Protein AF-A0A0L7KMS5-F1 (afdb_monomer)

Sequence (108 aa):
MSAPEPAVLQALQGYTQQSDKWPGPRAVKIFVASVFNDFREERRHILELVGPELQSTYDDRHIEIEFVDMHYGTDGGDETNPSLLRYHLEEIRCCNQSSKAGYFLASS

Foldseek 3Di:
DDDDDVVVVCVVVVDDDDDDDPDAAQEQEAEDDDQCPPCVVVVVCCVVPVQVVVQVVCVVVSYHYHYHYPCPPPPHDDPVPPVVVVVSVVVLVVNCVRHVDDDDDDDD

Secondary structure (DSSP, 8-state):
-PPPPHHHHHHHTT-----S---S-EEEEEEE---TTTTHHHHHHIIIIIHHHHHHHHGGGTEEEEEEETTTT-S---TT-HHHHHHHHHHHHHHHHHSSS-------

Organism: Operophtera brumata (NCBI:txid104452)

pLDDT: mean 75.3, std 16.04, range [39.88, 94.94]

Mean predicted aligned error: 12.08 Å

Nearest PDB structures (foldseek):
  4i1t-assembly1_A-2  TM=3.492E-01  e=7.880E-01  Mammarenavirus caliense
  6kvo-assembly1_A  TM=4.336E-01  e=8.192E+00  Nicotiana tabacum

Structure (mmCIF, N/CA/C/O backbone):
data_AF-A0A0L7KMS5-F1
#
_entry.id   AF-A0A0L7KMS5-F1
#
loop_
_atom_site.group_PDB
_atom_site.id
_atom_site.type_symbol
_atom_site.label_atom_id
_atom_site.label_alt_id
_atom_site.label_comp_id
_atom_site.label_asym_id
_atom_site.label_entity_id
_atom_site.label_seq_id
_atom_site.pdbx_PDB_ins_code
_atom_site.Cartn_x
_atom_site.Cartn_y
_atom_site.Cartn_z
_atom_site.occupancy
_atom_site.B_iso_or_equiv
_atom_site.auth_seq_id
_atom_site.auth_comp_id
_atom_site.auth_asym_id
_atom_site.auth_atom_id
_atom_site.pdbx_PDB_model_num
ATOM 1 N N . MET A 1 1 ? 20.745 -1.651 49.760 1.00 52.22 1 MET A N 1
ATOM 2 C CA . MET A 1 1 ? 20.097 -1.255 48.493 1.00 52.22 1 MET A CA 1
ATOM 3 C C . MET A 1 1 ? 19.256 -2.436 48.059 1.00 52.22 1 MET A C 1
ATOM 5 O O . MET A 1 1 ? 19.827 -3.494 47.833 1.00 52.22 1 MET A O 1
ATOM 9 N N . SER A 1 2 ? 17.932 -2.312 48.072 1.00 62.94 2 SER A N 1
ATOM 10 C CA . SER A 1 2 ? 17.044 -3.417 47.691 1.00 62.94 2 SER A CA 1
ATOM 11 C C . SER A 1 2 ? 16.842 -3.399 46.180 1.00 62.94 2 SER A C 1
ATOM 13 O O . SER A 1 2 ? 16.741 -2.323 45.591 1.00 62.94 2 SER A O 1
ATOM 15 N N . ALA A 1 3 ? 16.870 -4.580 45.563 1.00 62.28 3 ALA A N 1
ATOM 16 C CA . ALA A 1 3 ? 16.773 -4.736 44.117 1.00 62.28 3 ALA A CA 1
ATOM 17 C C . ALA A 1 3 ? 15.475 -4.105 43.571 1.00 62.28 3 ALA A C 1
ATOM 19 O O . ALA A 1 3 ? 14.457 -4.136 44.267 1.00 62.28 3 ALA A O 1
ATOM 20 N N . PRO A 1 4 ? 15.506 -3.520 42.358 1.00 60.53 4 PRO A N 1
ATOM 21 C CA . PRO A 1 4 ? 14.324 -2.922 41.753 1.00 60.53 4 PRO A CA 1
ATOM 22 C C . PRO A 1 4 ? 13.203 -3.955 41.586 1.00 60.53 4 PRO A C 1
ATOM 24 O O . PRO A 1 4 ? 13.451 -5.114 41.252 1.00 60.53 4 PRO A O 1
ATOM 27 N N . GLU A 1 5 ? 11.973 -3.502 41.837 1.00 72.56 5 GLU A N 1
ATOM 28 C CA . GLU A 1 5 ? 10.731 -4.272 41.730 1.00 72.56 5 GLU A CA 1
ATOM 29 C C . GLU A 1 5 ? 10.634 -5.020 40.382 1.00 72.56 5 GLU A C 1
ATOM 31 O O . GLU A 1 5 ? 10.900 -4.421 39.332 1.00 72.56 5 GLU A O 1
ATOM 36 N N . PRO A 1 6 ? 10.205 -6.298 40.366 1.00 65.44 6 PRO A N 1
ATOM 37 C CA . PRO A 1 6 ? 10.117 -7.108 39.146 1.00 65.44 6 PRO A CA 1
ATOM 38 C C . PRO A 1 6 ? 9.266 -6.463 38.046 1.00 65.44 6 PRO A C 1
ATOM 40 O O . PRO A 1 6 ? 9.581 -6.603 36.868 1.00 65.44 6 PRO A O 1
ATOM 43 N N . ALA A 1 7 ? 8.234 -5.707 38.431 1.00 59.53 7 ALA A N 1
ATOM 44 C CA . ALA A 1 7 ? 7.372 -4.963 37.517 1.00 59.53 7 ALA A CA 1
ATOM 45 C C . ALA A 1 7 ? 8.118 -3.837 36.778 1.00 59.53 7 ALA A C 1
ATOM 47 O O . ALA A 1 7 ? 7.884 -3.601 35.595 1.00 59.53 7 ALA A O 1
ATOM 48 N N . VAL A 1 8 ? 9.067 -3.173 37.444 1.00 58.88 8 VAL A N 1
ATOM 49 C CA . VAL A 1 8 ? 9.903 -2.129 36.830 1.00 58.88 8 VAL A CA 1
ATOM 50 C C . VAL A 1 8 ? 10.868 -2.754 35.823 1.00 58.88 8 VAL A C 1
ATOM 52 O O . VAL A 1 8 ? 11.055 -2.222 34.732 1.00 58.88 8 VAL A O 1
ATOM 55 N N . LEU A 1 9 ? 11.435 -3.919 36.147 1.00 63.44 9 LEU A N 1
ATOM 56 C CA . LEU A 1 9 ? 12.298 -4.663 35.227 1.00 63.44 9 LEU A CA 1
ATOM 57 C C . LEU A 1 9 ? 11.522 -5.207 34.019 1.00 63.44 9 LEU A C 1
ATOM 59 O O . LEU A 1 9 ? 12.024 -5.144 32.902 1.00 63.44 9 LEU A O 1
ATOM 63 N N . GLN A 1 10 ? 10.287 -5.663 34.216 1.00 59.00 10 GLN A N 1
ATOM 64 C CA . GLN A 1 10 ? 9.397 -6.122 33.148 1.00 59.00 10 GLN A CA 1
ATOM 65 C C . GLN A 1 10 ? 8.942 -4.988 32.213 1.00 59.00 10 GLN A C 1
ATOM 67 O O . GLN A 1 10 ? 8.951 -5.162 30.993 1.00 59.00 10 GLN A O 1
ATOM 72 N N . ALA A 1 11 ? 8.644 -3.801 32.750 1.00 58.78 11 ALA A N 1
ATOM 73 C CA . ALA A 1 11 ? 8.348 -2.610 31.952 1.00 58.78 11 ALA A CA 1
ATOM 74 C C . ALA A 1 11 ? 9.561 -2.155 31.120 1.00 58.78 11 ALA A C 1
ATOM 76 O O . ALA A 1 11 ? 9.420 -1.842 29.938 1.00 58.78 11 ALA A O 1
ATOM 77 N N . LEU A 1 12 ? 10.768 -2.193 31.699 1.00 54.16 12 LEU A N 1
ATOM 78 C CA . LEU A 1 12 ? 12.020 -1.916 30.981 1.00 54.16 12 LEU A CA 1
ATOM 79 C C . LEU A 1 12 ? 12.367 -3.002 29.941 1.00 54.16 12 LEU A C 1
ATOM 81 O O . LEU A 1 12 ? 13.101 -2.725 28.996 1.00 54.16 12 LEU A O 1
ATOM 85 N N . GLN A 1 13 ? 11.817 -4.212 30.084 1.00 58.91 13 GLN A N 1
ATOM 86 C CA . GLN A 1 13 ? 11.915 -5.326 29.129 1.00 58.91 13 GLN A CA 1
ATOM 87 C C . GLN A 1 13 ? 10.749 -5.375 28.120 1.00 58.91 13 GLN A C 1
ATOM 89 O O . GLN A 1 13 ? 10.682 -6.300 27.311 1.00 58.91 13 GLN A O 1
ATOM 94 N N . GLY A 1 14 ? 9.846 -4.386 28.131 1.00 49.16 14 GLY A N 1
ATOM 95 C CA . GLY A 1 14 ? 8.786 -4.224 27.128 1.00 49.16 14 GLY A CA 1
ATOM 96 C C . GLY A 1 14 ? 7.501 -5.020 27.378 1.00 49.16 14 GLY A C 1
ATOM 97 O O . GLY A 1 14 ? 6.630 -5.047 26.512 1.00 49.16 14 GLY A O 1
ATOM 98 N N . TYR A 1 15 ? 7.341 -5.633 28.551 1.00 55.03 15 TYR A N 1
ATOM 99 C CA . TYR A 1 15 ? 6.154 -6.410 28.898 1.00 55.03 15 TYR A CA 1
ATOM 100 C C . TYR A 1 15 ? 5.574 -5.917 30.222 1.00 55.03 15 TYR A C 1
ATOM 102 O O . TYR A 1 15 ? 6.079 -6.295 31.265 1.00 55.03 15 TYR A O 1
ATOM 110 N N . THR A 1 16 ? 4.509 -5.106 30.216 1.00 52.66 16 THR A N 1
ATOM 111 C CA . THR A 1 16 ? 3.257 -5.410 30.952 1.00 52.66 16 THR A CA 1
ATOM 112 C C . THR A 1 16 ? 2.210 -4.287 30.905 1.00 52.66 16 THR A C 1
ATOM 114 O O . THR A 1 16 ? 2.475 -3.125 31.194 1.00 52.66 16 THR A O 1
ATOM 117 N N . GLN A 1 17 ? 0.986 -4.738 30.601 1.00 48.41 17 GLN A N 1
ATOM 118 C CA . GLN A 1 17 ? -0.289 -4.404 31.249 1.00 48.41 17 GLN A CA 1
ATOM 119 C C . GLN A 1 17 ? -0.644 -2.912 31.352 1.00 48.41 17 GLN A C 1
ATOM 121 O O . GLN A 1 17 ? -0.728 -2.350 32.440 1.00 48.41 17 GLN A O 1
ATOM 126 N N . GLN A 1 18 ? -0.969 -2.298 30.213 1.00 45.69 18 GLN A N 1
ATOM 127 C CA . GLN A 1 18 ? -1.771 -1.077 30.191 1.00 45.69 18 GLN A CA 1
ATOM 128 C C . GLN A 1 18 ? -3.047 -1.346 29.396 1.00 45.69 18 GLN A C 1
ATOM 130 O O . GLN A 1 18 ? -3.106 -1.203 28.176 1.00 45.69 18 GLN A O 1
ATOM 135 N N . SER A 1 19 ? -4.049 -1.834 30.117 1.00 57.59 19 SER A N 1
ATOM 136 C CA . SER A 1 19 ? -5.419 -1.917 29.638 1.00 57.59 19 SER A CA 1
ATOM 137 C C . SER A 1 19 ? -6.039 -0.511 29.588 1.00 57.59 19 SER A C 1
ATOM 139 O O . SER A 1 19 ? -5.691 0.361 30.383 1.00 57.59 19 SER A O 1
ATOM 141 N N . ASP A 1 20 ? -7.005 -0.345 28.687 1.00 47.75 20 ASP A N 1
ATOM 142 C CA . ASP A 1 20 ? -8.174 0.530 28.859 1.00 47.75 20 ASP A CA 1
ATOM 143 C C . ASP A 1 20 ? -8.071 2.027 28.547 1.00 47.75 20 ASP A C 1
ATOM 145 O O . ASP A 1 20 ? -8.248 2.896 29.400 1.00 47.75 20 ASP A O 1
ATOM 149 N N . LYS A 1 21 ? -7.914 2.305 27.249 1.00 45.12 21 LYS A N 1
ATOM 150 C CA . LYS A 1 21 ? -8.743 3.191 26.396 1.00 45.12 21 LYS A CA 1
ATOM 151 C C . LYS A 1 21 ? -7.887 3.532 25.187 1.00 45.12 21 LYS A C 1
ATOM 153 O O . LYS A 1 21 ? -6.917 4.268 25.324 1.00 45.12 21 LYS A O 1
ATOM 158 N N . TRP A 1 22 ? -8.207 2.984 24.018 1.00 43.44 22 TRP A N 1
ATOM 159 C CA . TRP A 1 22 ? -7.482 3.332 22.796 1.00 43.44 22 TRP A CA 1
ATOM 160 C C . TRP A 1 22 ? -7.685 4.833 22.528 1.00 43.44 22 TRP A C 1
ATOM 162 O O . TRP A 1 22 ? -8.825 5.244 22.308 1.00 43.44 22 TRP A O 1
ATOM 172 N N . PRO A 1 23 ? -6.643 5.680 22.623 1.00 49.75 23 PRO A N 1
ATOM 173 C CA . PRO A 1 23 ? -6.809 7.102 22.401 1.00 49.75 23 PRO A CA 1
ATOM 174 C C . PRO A 1 23 ? -6.713 7.342 20.891 1.00 49.75 23 PRO A C 1
ATOM 176 O O . PRO A 1 23 ? -5.627 7.276 20.324 1.00 49.75 23 PRO A O 1
ATOM 179 N N . GLY A 1 24 ? -7.855 7.590 20.249 1.00 54.75 24 GLY A N 1
ATOM 180 C CA . GLY A 1 24 ? -7.944 7.959 18.832 1.00 54.75 24 GLY A CA 1
ATOM 181 C C . GLY A 1 24 ? -7.845 6.794 17.833 1.00 54.75 24 GLY A C 1
ATOM 182 O O . GLY A 1 24 ? -7.618 5.647 18.236 1.00 54.75 24 GLY A O 1
ATOM 183 N N . PRO A 1 25 ? -8.047 7.083 16.532 1.00 58.91 25 PRO A N 1
ATOM 184 C CA . PRO A 1 25 ? -7.957 6.087 15.473 1.00 58.91 25 PRO A CA 1
ATOM 185 C C . PRO A 1 25 ? -6.587 5.404 15.469 1.00 58.91 25 PRO A C 1
ATOM 187 O O . PRO A 1 25 ? -5.547 6.053 15.601 1.00 58.91 25 PRO A O 1
ATOM 190 N N . ARG A 1 26 ? -6.570 4.078 15.332 1.00 76.69 26 ARG A N 1
ATOM 191 C CA . ARG A 1 26 ? -5.333 3.304 15.187 1.00 76.69 26 ARG A CA 1
ATOM 192 C C . ARG A 1 26 ? -5.008 3.177 13.705 1.00 76.69 26 ARG A C 1
ATOM 194 O O . ARG A 1 26 ? -5.674 2.416 13.016 1.00 76.69 26 ARG A O 1
ATOM 201 N N . ALA A 1 27 ? -3.972 3.856 13.233 1.00 81.81 27 ALA A N 1
ATOM 202 C CA . ALA A 1 27 ? -3.495 3.660 11.869 1.00 81.81 27 ALA A CA 1
ATOM 203 C C . ALA A 1 27 ? -2.679 2.359 11.746 1.00 81.81 27 ALA A C 1
ATOM 205 O O . ALA A 1 27 ? -1.797 2.080 12.565 1.00 81.81 27 ALA A O 1
ATOM 206 N N . VAL A 1 28 ? -2.963 1.575 10.709 1.00 85.62 28 VAL A N 1
ATOM 207 C CA . VAL A 1 28 ? -2.160 0.443 10.246 1.00 85.62 28 VAL A CA 1
ATOM 208 C C . VAL A 1 28 ? -1.749 0.735 8.810 1.00 85.62 28 VAL A C 1
ATOM 210 O O . VAL A 1 28 ? -2.557 0.654 7.886 1.00 85.62 28 VAL A O 1
ATOM 213 N N . LYS A 1 29 ? -0.471 1.061 8.635 1.00 87.00 29 LYS A N 1
ATOM 214 C CA . LYS A 1 29 ? 0.163 1.205 7.327 1.00 87.00 29 LYS A CA 1
ATOM 215 C C . LYS A 1 29 ? 0.728 -0.135 6.865 1.00 87.00 29 LYS A C 1
ATOM 217 O O . LYS A 1 29 ? 1.492 -0.767 7.603 1.00 87.00 29 LYS A O 1
ATOM 222 N N . ILE A 1 30 ? 0.364 -0.542 5.655 1.00 87.44 30 ILE A N 1
ATOM 223 C CA . ILE A 1 30 ? 0.777 -1.786 5.005 1.00 87.44 30 ILE A CA 1
ATOM 224 C C . ILE A 1 30 ? 1.616 -1.421 3.784 1.00 87.44 30 ILE A C 1
ATOM 226 O O . ILE A 1 30 ? 1.096 -0.928 2.787 1.00 87.44 30 ILE A O 1
ATOM 230 N N . PHE A 1 31 ? 2.920 -1.664 3.862 1.00 89.25 31 PHE A N 1
ATOM 231 C CA . PHE A 1 31 ? 3.823 -1.444 2.739 1.00 89.25 31 PHE A CA 1
ATOM 232 C C . PHE A 1 31 ? 3.725 -2.592 1.731 1.00 89.25 31 PHE A C 1
ATOM 234 O O . PHE A 1 31 ? 3.887 -3.756 2.103 1.00 89.25 31 PHE A O 1
ATOM 241 N N . VAL A 1 32 ? 3.493 -2.269 0.459 1.00 88.38 32 VAL A N 1
ATOM 242 C CA . VAL A 1 32 ? 3.390 -3.246 -0.630 1.00 88.38 32 VAL A CA 1
ATOM 243 C C . VAL A 1 32 ? 4.698 -3.272 -1.411 1.00 88.38 32 VAL A C 1
ATOM 245 O O . VAL A 1 32 ? 5.044 -2.326 -2.115 1.00 88.38 32 VAL A O 1
ATOM 248 N N . ALA A 1 33 ? 5.428 -4.380 -1.296 1.00 86.44 33 ALA A N 1
ATOM 249 C CA . ALA A 1 33 ? 6.665 -4.617 -2.031 1.00 86.44 33 ALA A CA 1
ATOM 250 C C . ALA A 1 33 ? 6.432 -5.663 -3.124 1.00 86.44 33 ALA A C 1
ATOM 252 O O . ALA A 1 33 ? 5.952 -6.757 -2.844 1.00 86.44 33 ALA A O 1
ATOM 253 N N . SER A 1 34 ? 6.783 -5.340 -4.367 1.00 85.12 34 SER A N 1
ATOM 254 C CA . SER A 1 34 ? 6.756 -6.287 -5.487 1.00 85.12 34 SER A CA 1
ATOM 255 C C . SER A 1 34 ? 7.589 -5.768 -6.658 1.00 85.12 34 SER A C 1
ATOM 257 O O . SER A 1 34 ? 7.880 -4.571 -6.727 1.00 85.12 34 SER A O 1
ATOM 259 N N . VAL A 1 35 ? 7.934 -6.665 -7.583 1.00 83.31 35 VAL A N 1
ATOM 260 C CA . VAL A 1 35 ? 8.452 -6.294 -8.907 1.00 83.31 35 VAL A CA 1
ATOM 261 C C . VAL A 1 35 ? 7.308 -5.674 -9.714 1.00 83.31 35 VAL A C 1
ATOM 263 O O . VAL A 1 35 ? 6.193 -6.202 -9.727 1.00 83.31 35 VAL A O 1
ATOM 266 N N . PHE A 1 36 ? 7.565 -4.533 -10.349 1.00 83.44 36 PHE A N 1
ATOM 267 C CA . PHE A 1 36 ? 6.604 -3.693 -11.053 1.00 83.44 36 PHE A CA 1
ATOM 268 C C . PHE A 1 36 ? 5.815 -4.498 -12.082 1.00 83.44 36 PHE A C 1
ATOM 270 O O . PHE A 1 36 ? 4.585 -4.514 -12.003 1.00 83.44 36 PHE A O 1
ATOM 277 N N . ASN A 1 37 ? 6.523 -5.171 -12.995 1.00 82.88 37 ASN A N 1
ATOM 278 C CA . ASN A 1 37 ? 5.931 -5.871 -14.136 1.00 82.88 37 ASN A CA 1
ATOM 279 C C . ASN A 1 37 ? 5.258 -7.190 -13.748 1.00 82.88 37 ASN A C 1
ATOM 281 O O . ASN A 1 37 ? 4.166 -7.474 -14.234 1.00 82.88 37 ASN A O 1
ATOM 285 N N . ASP A 1 38 ? 5.884 -7.967 -12.866 1.00 86.12 38 ASP A N 1
ATOM 286 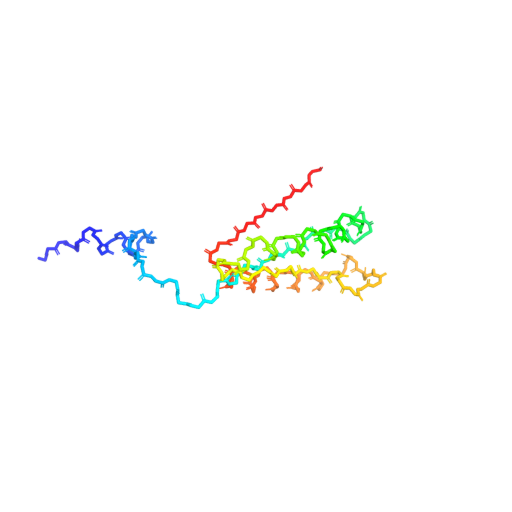C CA . ASP A 1 38 ? 5.461 -9.348 -12.610 1.00 86.12 38 ASP A CA 1
ATOM 287 C C . ASP A 1 38 ? 4.181 -9.436 -11.768 1.00 86.12 38 ASP A C 1
ATOM 289 O O . ASP A 1 38 ? 3.423 -10.385 -11.925 1.00 86.12 38 ASP A O 1
ATOM 293 N N . PHE A 1 39 ? 3.917 -8.440 -10.911 1.00 87.62 39 PHE A N 1
ATOM 294 C CA . PHE A 1 39 ? 2.812 -8.469 -9.938 1.00 87.62 39 PHE A CA 1
ATOM 295 C C . PHE A 1 39 ? 1.822 -7.311 -10.098 1.00 87.62 39 PHE A C 1
ATOM 297 O O . PHE A 1 39 ? 1.186 -6.872 -9.133 1.00 87.62 39 PHE A O 1
ATOM 304 N N . ARG A 1 40 ? 1.730 -6.731 -11.300 1.00 87.50 40 ARG A N 1
ATOM 305 C CA . ARG A 1 40 ? 0.906 -5.537 -11.529 1.00 87.50 40 ARG A CA 1
ATOM 306 C C . ARG A 1 40 ? -0.574 -5.792 -11.242 1.00 87.50 40 ARG A C 1
ATOM 308 O O . ARG A 1 40 ? -1.232 -4.945 -10.640 1.00 87.50 40 ARG A O 1
ATOM 315 N N . GLU A 1 41 ? -1.094 -6.945 -11.657 1.00 90.44 41 GLU A N 1
ATOM 316 C CA . GLU A 1 41 ? -2.510 -7.284 -11.482 1.00 90.44 41 GLU A CA 1
ATOM 317 C C . GLU A 1 41 ? -2.839 -7.669 -10.036 1.00 90.44 41 GLU A C 1
ATOM 319 O O . GLU A 1 41 ? -3.873 -7.255 -9.517 1.00 90.44 41 GLU A O 1
ATOM 324 N N . GLU A 1 42 ? -1.949 -8.381 -9.347 1.00 90.44 42 GLU A N 1
ATOM 325 C CA . GLU A 1 42 ? -2.070 -8.710 -7.925 1.00 90.44 42 GLU A CA 1
ATOM 326 C C . GLU A 1 42 ? -2.067 -7.440 -7.079 1.00 90.44 42 GLU A C 1
ATOM 328 O O . GLU A 1 42 ? -2.914 -7.265 -6.202 1.00 90.44 42 GLU A O 1
ATOM 333 N N . ARG A 1 43 ? -1.153 -6.513 -7.380 1.00 90.56 43 ARG A N 1
ATOM 334 C CA . ARG A 1 43 ? -1.086 -5.213 -6.714 1.00 90.56 43 ARG A CA 1
ATOM 335 C C . ARG A 1 43 ? -2.358 -4.410 -6.936 1.00 90.56 43 ARG A C 1
ATOM 337 O O . ARG A 1 43 ? -2.925 -3.891 -5.977 1.00 90.56 43 ARG A O 1
ATOM 344 N N . ARG A 1 44 ? -2.849 -4.369 -8.178 1.00 90.25 44 ARG A N 1
ATOM 345 C CA . ARG A 1 44 ? -4.127 -3.734 -8.510 1.00 90.25 44 ARG A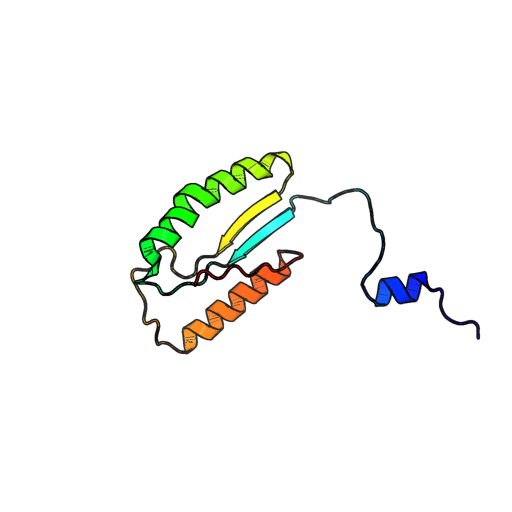 CA 1
ATOM 346 C C . ARG A 1 44 ? -5.276 -4.362 -7.721 1.00 90.25 44 ARG A C 1
ATOM 348 O O . ARG A 1 44 ? -6.073 -3.640 -7.138 1.00 90.25 44 ARG A O 1
ATOM 355 N N . HIS A 1 45 ? -5.333 -5.689 -7.637 1.00 93.19 45 HIS A N 1
ATOM 356 C CA . HIS A 1 45 ? -6.353 -6.397 -6.865 1.00 93.19 45 HIS A CA 1
ATOM 357 C C . HIS A 1 45 ? -6.296 -6.057 -5.368 1.00 93.19 45 HIS A C 1
ATOM 359 O O . HIS A 1 45 ? -7.332 -5.810 -4.749 1.00 93.19 45 HIS A O 1
ATOM 365 N N . ILE A 1 46 ? -5.093 -5.983 -4.790 1.00 91.56 46 ILE A N 1
ATOM 366 C CA . ILE A 1 46 ? -4.904 -5.572 -3.396 1.00 91.56 46 ILE A CA 1
ATOM 367 C C . ILE A 1 46 ? -5.418 -4.147 -3.177 1.00 91.56 46 ILE A C 1
ATOM 369 O O . ILE A 1 46 ? -6.164 -3.913 -2.232 1.00 91.56 46 ILE A O 1
ATOM 373 N N . LEU A 1 47 ? -5.055 -3.196 -4.037 1.00 90.50 47 LEU A N 1
ATOM 374 C CA . LEU A 1 47 ? -5.403 -1.786 -3.842 1.00 90.50 47 LEU A CA 1
ATOM 375 C C . LEU A 1 47 ? -6.871 -1.471 -4.152 1.00 90.50 47 LEU A C 1
ATOM 377 O O . LEU A 1 47 ? -7.475 -0.659 -3.457 1.00 90.50 47 LEU A O 1
ATOM 381 N N . GLU A 1 48 ? -7.449 -2.098 -5.177 1.00 92.81 48 GLU A N 1
ATOM 382 C CA . GLU A 1 48 ? -8.800 -1.778 -5.658 1.00 92.81 48 GLU A CA 1
ATOM 383 C C . GLU A 1 48 ? -9.899 -2.618 -5.000 1.00 92.81 48 GLU A C 1
ATOM 385 O O . GLU A 1 48 ? -11.051 -2.186 -4.980 1.00 92.81 48 GLU A O 1
ATOM 390 N N . LEU A 1 49 ? -9.573 -3.804 -4.472 1.00 93.50 49 LEU A N 1
ATOM 391 C CA . LEU A 1 49 ? -10.554 -4.694 -3.842 1.00 93.50 49 LEU A CA 1
ATOM 392 C C . LEU A 1 49 ? -10.254 -4.925 -2.360 1.00 93.50 49 LEU A C 1
ATOM 394 O O . LEU A 1 49 ? -11.077 -4.591 -1.508 1.00 93.50 49 LEU A O 1
ATOM 398 N N . VAL A 1 50 ? -9.070 -5.459 -2.047 1.00 93.38 50 VAL A N 1
ATOM 399 C CA . VAL A 1 50 ? -8.726 -5.864 -0.672 1.00 93.38 50 VAL A CA 1
ATOM 400 C C . VAL A 1 50 ? -8.606 -4.652 0.256 1.00 93.38 50 VAL A C 1
ATOM 402 O O . VAL A 1 50 ? -9.049 -4.704 1.400 1.00 93.38 50 VAL A O 1
ATOM 405 N N . GLY A 1 51 ? -8.038 -3.546 -0.230 1.00 91.56 51 GLY A N 1
ATOM 406 C CA . GLY A 1 51 ? -7.882 -2.298 0.514 1.00 91.56 51 GLY A CA 1
ATOM 407 C C . GLY A 1 51 ? -9.214 -1.746 1.023 1.00 91.56 51 GLY A C 1
ATOM 408 O O . GLY A 1 51 ? -9.382 -1.638 2.241 1.00 91.56 51 GLY A O 1
ATOM 409 N N . PRO A 1 52 ? -10.180 -1.460 0.130 1.00 93.81 52 PRO A N 1
ATOM 410 C CA . PRO A 1 52 ? -11.518 -1.021 0.519 1.00 93.81 52 PRO A CA 1
ATOM 411 C C . PRO A 1 52 ? -12.254 -2.009 1.433 1.00 93.81 52 PRO A C 1
ATOM 413 O O . PRO A 1 52 ? -12.905 -1.589 2.389 1.00 93.81 52 PRO A O 1
ATOM 416 N N . GLU A 1 53 ? -12.133 -3.318 1.186 1.00 94.94 53 GLU A N 1
ATOM 417 C CA . GLU A 1 53 ? -12.765 -4.344 2.025 1.00 94.94 53 GLU A CA 1
ATOM 418 C C . GLU A 1 53 ? -12.200 -4.341 3.454 1.00 94.94 53 GLU A C 1
ATOM 420 O O . GLU A 1 53 ? -12.958 -4.361 4.431 1.00 94.94 53 GLU A O 1
ATOM 425 N N . LEU A 1 54 ? -10.874 -4.248 3.600 1.00 91.38 54 LEU A N 1
ATOM 426 C CA . LEU A 1 54 ? -10.222 -4.144 4.905 1.00 91.38 54 LEU A CA 1
ATOM 427 C C . LEU A 1 54 ? -10.598 -2.848 5.621 1.00 91.38 54 LEU A C 1
ATOM 429 O O . LEU A 1 54 ? -10.921 -2.896 6.806 1.00 91.38 54 LEU A O 1
ATOM 433 N N . GLN A 1 55 ? -10.598 -1.711 4.922 1.00 90.69 55 GLN A N 1
ATOM 434 C CA . GLN A 1 55 ? -11.037 -0.436 5.494 1.00 90.69 55 GLN A CA 1
ATOM 435 C C . GLN A 1 55 ? -12.469 -0.546 6.031 1.00 90.69 55 GLN A C 1
ATOM 437 O O . GLN A 1 55 ? -12.698 -0.274 7.206 1.00 90.69 55 GLN A O 1
ATOM 442 N N . SER A 1 56 ? -13.407 -1.054 5.224 1.00 92.31 56 SER A N 1
ATOM 443 C CA . SER A 1 56 ? -14.801 -1.244 5.643 1.00 92.31 56 SER A CA 1
ATOM 444 C C . SER A 1 56 ? -14.948 -2.211 6.820 1.00 92.31 56 SER A C 1
ATOM 446 O O . SER A 1 56 ? -15.818 -2.017 7.662 1.00 92.31 56 SER A O 1
ATOM 448 N N . THR A 1 57 ? -14.123 -3.256 6.890 1.00 92.69 57 THR A N 1
ATOM 449 C CA . THR A 1 57 ? -14.177 -4.260 7.966 1.00 92.69 57 THR A CA 1
ATOM 450 C C . THR A 1 57 ? -13.729 -3.693 9.317 1.00 92.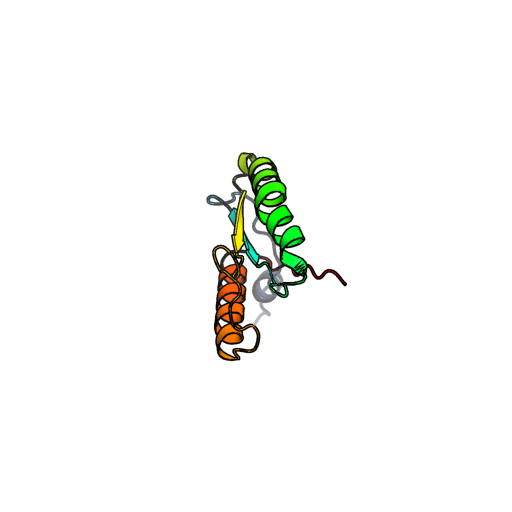69 57 THR A C 1
ATOM 452 O O . THR A 1 57 ? -14.159 -4.164 10.375 1.00 92.69 57 THR A O 1
ATOM 455 N N . TYR A 1 58 ? -12.835 -2.704 9.296 1.00 88.19 58 TYR A N 1
ATOM 456 C CA . TYR A 1 58 ? -12.159 -2.182 10.482 1.00 88.19 58 TYR A CA 1
ATOM 457 C C . TYR A 1 58 ? -12.603 -0.768 10.899 1.00 88.19 58 TYR A C 1
ATOM 459 O O . TYR A 1 58 ? -12.239 -0.334 11.997 1.00 88.19 58 TYR A O 1
ATOM 467 N N . ASP A 1 59 ? -13.447 -0.109 10.100 1.00 85.00 59 ASP A N 1
ATOM 468 C CA . ASP A 1 59 ? -13.980 1.238 10.348 1.00 85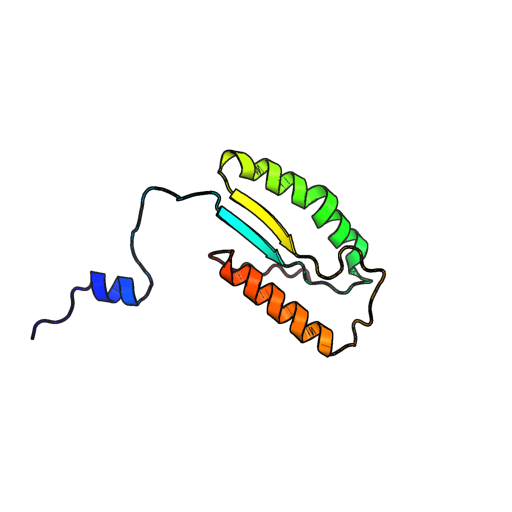.00 59 ASP A CA 1
ATOM 469 C C . ASP A 1 59 ? -14.702 1.354 11.705 1.00 85.00 59 ASP A C 1
ATOM 471 O O . ASP A 1 59 ? -14.336 2.179 12.546 1.00 85.00 59 ASP A O 1
ATOM 475 N N . ASP A 1 60 ? -15.611 0.416 12.009 1.00 88.00 60 ASP A N 1
ATOM 476 C CA . ASP A 1 60 ? -16.356 0.352 13.283 1.00 88.00 60 ASP A CA 1
ATOM 477 C C . ASP A 1 60 ? -15.453 0.207 14.522 1.00 88.00 60 ASP A C 1
ATOM 479 O O . ASP A 1 60 ? -15.874 0.432 15.659 1.00 88.00 60 ASP A O 1
ATOM 483 N N . ARG A 1 61 ? -14.196 -0.209 14.326 1.00 83.56 61 ARG A N 1
ATOM 484 C CA . ARG A 1 61 ? -13.206 -0.391 15.399 1.00 83.56 61 ARG A CA 1
ATOM 485 C C . ARG A 1 61 ? -12.276 0.809 15.547 1.00 83.56 61 ARG A C 1
ATOM 487 O O . ARG A 1 61 ? -11.339 0.732 16.345 1.00 83.56 61 ARG A O 1
ATOM 494 N N . HIS A 1 62 ? -12.518 1.887 14.797 1.00 82.62 62 HIS A N 1
ATOM 495 C CA . HIS A 1 62 ? -11.642 3.052 14.695 1.00 82.62 62 HIS A CA 1
ATOM 496 C C . HIS A 1 62 ? -10.204 2.655 14.331 1.00 82.62 62 HIS A C 1
ATOM 498 O O . HIS A 1 62 ? -9.237 3.136 14.929 1.00 82.62 62 HIS A O 1
ATOM 504 N N . ILE A 1 63 ? -10.056 1.719 13.391 1.00 85.44 63 ILE A N 1
ATOM 505 C CA . ILE A 1 63 ? -8.760 1.319 12.846 1.00 85.44 63 ILE A CA 1
ATOM 506 C C . ILE A 1 63 ? -8.706 1.789 11.392 1.00 85.44 63 ILE A C 1
ATOM 508 O O . ILE A 1 63 ? -9.481 1.334 10.557 1.00 85.44 63 ILE A O 1
ATOM 512 N N . GLU A 1 64 ? -7.767 2.679 11.097 1.00 86.56 64 GLU A N 1
ATOM 513 C CA .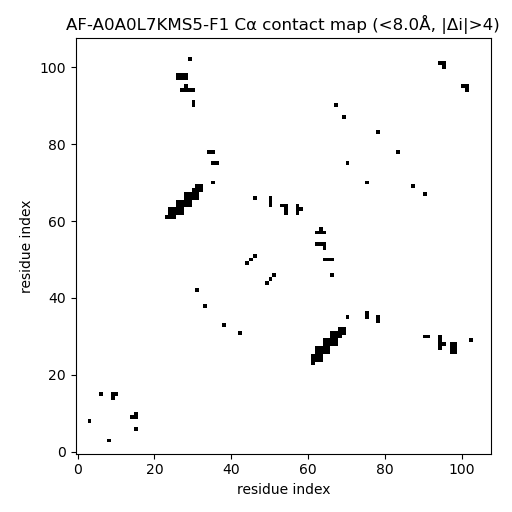 GLU A 1 64 ? -7.536 3.201 9.753 1.00 86.56 64 GLU A CA 1
ATOM 514 C C . GLU A 1 64 ? -6.517 2.311 9.040 1.00 86.56 64 GLU A C 1
ATOM 516 O O . GLU A 1 64 ? -5.399 2.129 9.523 1.00 86.56 64 GLU A O 1
ATOM 521 N N . ILE A 1 65 ? -6.898 1.741 7.897 1.00 88.06 65 ILE A N 1
ATOM 522 C CA . ILE A 1 65 ? -6.006 0.924 7.069 1.00 88.06 65 ILE A CA 1
ATOM 523 C C . ILE A 1 65 ? -5.509 1.762 5.894 1.00 88.06 65 ILE A C 1
ATOM 525 O O . ILE A 1 65 ? -6.308 2.303 5.129 1.00 88.06 65 ILE A O 1
ATOM 529 N N . GLU A 1 66 ? -4.194 1.823 5.718 1.00 88.88 66 GLU A N 1
ATOM 530 C CA . GLU A 1 66 ? -3.543 2.544 4.625 1.00 88.88 66 GLU A CA 1
ATOM 531 C C . GLU A 1 66 ? -2.548 1.619 3.922 1.00 88.88 66 GLU A C 1
ATOM 533 O O . GLU A 1 66 ? -1.654 1.055 4.555 1.00 88.88 66 GLU A O 1
ATOM 538 N N . PHE A 1 67 ? -2.686 1.467 2.608 1.00 89.88 67 PHE A N 1
ATOM 539 C CA . PHE A 1 67 ? -1.700 0.770 1.788 1.00 89.88 67 PHE A CA 1
ATOM 540 C C . PHE A 1 67 ? -0.697 1.772 1.224 1.00 89.88 67 PHE A C 1
ATOM 542 O O . PHE A 1 67 ? -1.081 2.775 0.627 1.00 89.88 67 PHE A O 1
ATOM 549 N N . VAL A 1 68 ? 0.589 1.477 1.396 1.00 89.88 68 VAL A N 1
ATOM 550 C CA . VAL A 1 68 ? 1.699 2.259 0.850 1.00 89.88 68 VAL A CA 1
ATOM 551 C C . VAL A 1 68 ? 2.321 1.452 -0.279 1.00 89.88 68 VAL A C 1
ATOM 553 O O . VAL A 1 68 ? 3.098 0.526 -0.044 1.00 89.88 68 VAL A O 1
ATOM 556 N N . ASP A 1 69 ? 1.941 1.789 -1.507 1.00 89.38 69 ASP A N 1
ATOM 557 C CA . ASP A 1 69 ? 2.496 1.210 -2.725 1.00 89.38 69 ASP A CA 1
ATOM 558 C C . ASP A 1 69 ? 3.340 2.250 -3.468 1.00 89.38 69 ASP A C 1
ATOM 560 O O . ASP A 1 69 ? 2.829 3.242 -3.985 1.00 89.38 69 ASP A O 1
ATOM 564 N N . MET A 1 70 ? 4.641 1.985 -3.552 1.00 86.69 70 MET A N 1
ATOM 565 C CA . MET A 1 70 ? 5.612 2.843 -4.237 1.00 86.69 70 MET A CA 1
ATOM 566 C C . MET A 1 70 ? 5.426 2.881 -5.755 1.00 86.69 70 MET A C 1
ATOM 568 O O . MET A 1 70 ? 5.938 3.786 -6.410 1.00 86.69 70 MET A O 1
ATOM 572 N N . HIS A 1 71 ? 4.711 1.906 -6.314 1.00 86.50 71 HIS A N 1
ATOM 573 C CA . HIS A 1 71 ? 4.437 1.821 -7.743 1.00 86.50 71 HIS A CA 1
ATOM 574 C C . HIS A 1 71 ? 3.119 2.493 -8.131 1.00 86.50 71 HIS A C 1
ATOM 576 O O . HIS A 1 71 ? 2.833 2.623 -9.327 1.00 86.50 71 HIS A O 1
ATOM 582 N N . TYR A 1 72 ? 2.312 2.927 -7.159 1.00 82.19 72 TYR A N 1
ATOM 583 C CA . TYR A 1 72 ? 1.006 3.515 -7.422 1.00 82.19 72 TYR A CA 1
ATOM 584 C C . TYR A 1 72 ? 1.133 4.795 -8.257 1.00 82.19 72 TYR A C 1
ATOM 586 O O . TYR A 1 72 ? 1.885 5.709 -7.924 1.00 82.19 72 TYR A O 1
ATOM 594 N N . GLY A 1 73 ? 0.390 4.860 -9.365 1.00 79.56 73 GLY A N 1
ATOM 595 C CA . GLY A 1 73 ? 0.430 6.000 -10.286 1.00 79.56 73 GLY A CA 1
ATOM 596 C C . GLY A 1 73 ? 1.717 6.122 -11.112 1.00 79.56 73 GLY A C 1
ATOM 597 O O . GLY A 1 73 ? 1.883 7.122 -11.807 1.00 79.56 73 GLY A O 1
ATOM 598 N N . THR A 1 74 ? 2.611 5.130 -11.061 1.00 81.25 74 THR A N 1
ATOM 599 C CA . THR A 1 74 ? 3.820 5.078 -11.895 1.00 81.25 74 THR A CA 1
ATOM 600 C C . THR A 1 74 ? 3.583 4.232 -13.151 1.00 81.25 74 THR A C 1
ATOM 602 O O . THR A 1 74 ? 2.756 3.319 -13.157 1.00 81.25 74 THR A O 1
ATOM 605 N N . ASP A 1 75 ? 4.301 4.527 -14.232 1.00 78.25 75 ASP A N 1
ATOM 606 C CA . ASP A 1 75 ? 4.223 3.843 -15.530 1.00 78.25 75 ASP A CA 1
ATOM 607 C C . ASP A 1 75 ? 5.303 2.763 -15.726 1.00 78.25 75 ASP A C 1
ATOM 609 O O . ASP A 1 75 ? 5.412 2.182 -16.805 1.00 78.25 75 ASP A O 1
ATOM 613 N N . GLY A 1 76 ? 6.047 2.441 -14.665 1.00 70.88 76 GLY A N 1
ATOM 614 C CA . GLY A 1 76 ? 7.155 1.489 -14.692 1.00 70.88 76 GLY A CA 1
ATOM 615 C C . GLY A 1 76 ? 8.487 2.215 -14.749 1.00 70.88 76 GLY A C 1
ATOM 616 O O . GLY A 1 76 ? 9.039 2.461 -15.819 1.00 70.88 76 GLY A O 1
ATOM 617 N N . GLY A 1 77 ? 8.990 2.577 -13.568 1.00 69.38 77 GLY A N 1
ATOM 618 C CA . GLY A 1 77 ? 10.302 3.195 -13.410 1.0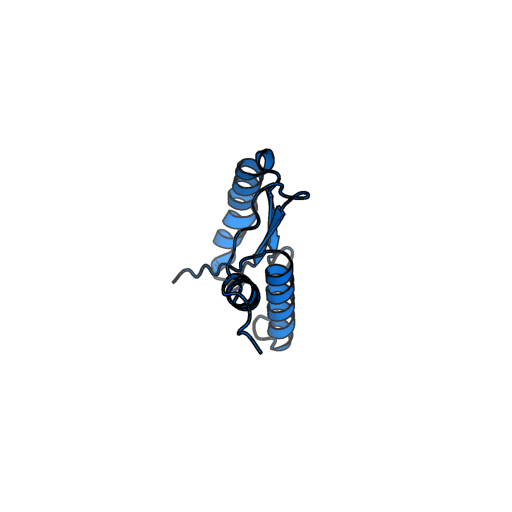0 69.38 77 GLY A CA 1
ATOM 619 C C . GLY A 1 77 ? 11.456 2.207 -13.599 1.00 69.38 77 GLY A C 1
ATOM 620 O O . GLY A 1 77 ? 11.265 0.997 -13.699 1.00 69.38 77 GLY A O 1
ATOM 621 N N . ASP A 1 78 ? 12.681 2.733 -13.612 1.00 72.69 78 ASP A N 1
ATOM 622 C CA . ASP A 1 78 ? 13.898 1.919 -13.625 1.00 72.69 78 ASP A CA 1
ATOM 623 C C . ASP A 1 78 ? 14.056 1.154 -12.302 1.00 72.69 78 ASP A C 1
ATOM 625 O O . ASP A 1 78 ? 14.624 1.667 -11.339 1.00 72.69 78 ASP A O 1
ATOM 629 N N . GLU A 1 79 ? 13.574 -0.088 -12.263 1.00 73.06 79 GLU A N 1
ATOM 630 C CA . GLU A 1 79 ? 13.676 -0.982 -11.100 1.00 73.06 79 GLU A CA 1
ATOM 631 C C . GLU A 1 79 ? 15.119 -1.321 -10.715 1.00 73.06 79 GLU A C 1
ATOM 633 O O . GLU A 1 79 ? 15.384 -1.779 -9.603 1.00 73.06 79 GLU A O 1
ATOM 638 N N . THR A 1 80 ? 16.067 -1.086 -11.624 1.00 75.88 80 THR A N 1
ATOM 639 C CA . THR A 1 80 ? 17.491 -1.305 -11.369 1.00 75.88 80 THR A CA 1
ATOM 640 C C . THR A 1 80 ? 18.166 -0.091 -10.738 1.00 75.88 80 THR A C 1
ATOM 642 O O . THR A 1 80 ? 19.334 -0.170 -10.351 1.00 75.88 80 THR A O 1
ATOM 645 N N . ASN A 1 81 ? 17.439 1.020 -10.564 1.00 80.62 81 ASN A N 1
ATOM 646 C CA . ASN A 1 81 ? 17.967 2.226 -9.951 1.00 80.62 81 ASN A CA 1
ATOM 647 C C . ASN A 1 81 ? 18.244 1.998 -8.451 1.00 80.62 81 ASN A C 1
ATOM 649 O O . ASN A 1 81 ? 17.311 1.914 -7.645 1.00 80.62 81 ASN A O 1
ATOM 653 N N . PRO A 1 82 ? 19.518 2.009 -8.015 1.00 79.38 82 PRO A N 1
ATOM 654 C CA . PRO A 1 82 ? 19.874 1.757 -6.620 1.00 79.38 82 PRO A CA 1
ATOM 655 C C . PRO A 1 82 ? 19.357 2.844 -5.666 1.00 79.38 82 PRO A C 1
ATOM 657 O O . PRO A 1 82 ? 19.253 2.620 -4.461 1.00 79.38 82 PRO A O 1
ATOM 660 N N . SER A 1 83 ? 19.002 4.022 -6.187 1.00 82.31 83 SER A N 1
ATOM 661 C CA . SER A 1 83 ? 18.420 5.106 -5.394 1.00 82.31 83 SER A CA 1
ATOM 662 C C . SER A 1 83 ? 16.996 4.788 -4.932 1.00 82.31 83 SER A C 1
ATOM 664 O O . SER A 1 83 ? 16.576 5.316 -3.901 1.00 82.31 83 SER A O 1
ATOM 666 N N . LEU A 1 84 ? 16.266 3.914 -5.644 1.00 81.94 84 LEU A N 1
ATOM 667 C CA . LEU A 1 84 ? 14.914 3.492 -5.262 1.00 81.94 84 LEU A CA 1
ATOM 668 C C . LEU A 1 84 ? 14.912 2.728 -3.943 1.00 81.94 84 LEU A C 1
ATOM 670 O O . LEU A 1 84 ? 14.038 2.957 -3.109 1.00 81.94 84 LEU A O 1
ATOM 674 N N . LEU A 1 85 ? 15.936 1.903 -3.700 1.00 84.38 85 LEU A N 1
ATOM 675 C CA . LEU A 1 85 ? 16.084 1.157 -2.450 1.00 84.38 85 LEU A CA 1
ATOM 676 C C . LEU A 1 85 ? 16.008 2.079 -1.226 1.00 84.38 85 LEU A C 1
ATOM 678 O O . LEU A 1 85 ? 15.366 1.737 -0.236 1.00 84.38 85 LEU A O 1
ATOM 682 N N . ARG A 1 86 ? 16.621 3.269 -1.299 1.00 86.94 86 ARG A N 1
ATOM 683 C CA . ARG A 1 86 ? 16.574 4.240 -0.199 1.00 86.94 86 ARG A CA 1
ATOM 684 C C . ARG A 1 86 ? 15.143 4.689 0.090 1.00 86.94 86 ARG A C 1
ATOM 686 O O . ARG A 1 86 ? 14.769 4.744 1.255 1.00 86.94 86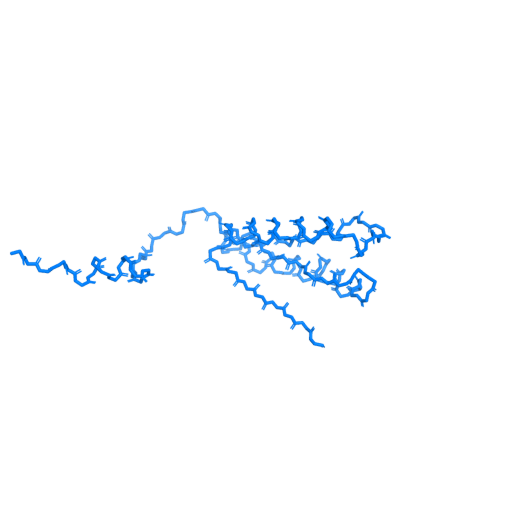 ARG A O 1
ATOM 693 N N . TYR A 1 87 ? 14.354 4.973 -0.944 1.00 87.12 87 TYR A N 1
ATOM 694 C CA . TYR A 1 87 ? 12.961 5.389 -0.779 1.00 87.12 87 TYR A CA 1
ATOM 695 C C . TYR A 1 87 ? 12.085 4.259 -0.227 1.00 87.12 87 TYR A C 1
ATOM 697 O O . TYR A 1 87 ? 11.323 4.493 0.704 1.00 87.12 87 TYR A O 1
ATOM 705 N N . HIS A 1 88 ? 12.257 3.020 -0.704 1.00 87.62 88 HIS A N 1
ATOM 706 C CA . HIS A 1 88 ? 11.552 1.867 -0.131 1.00 87.62 88 HIS A CA 1
ATOM 707 C C . HIS A 1 88 ? 11.875 1.684 1.363 1.00 87.62 88 HIS A C 1
ATOM 709 O O . HIS A 1 88 ? 10.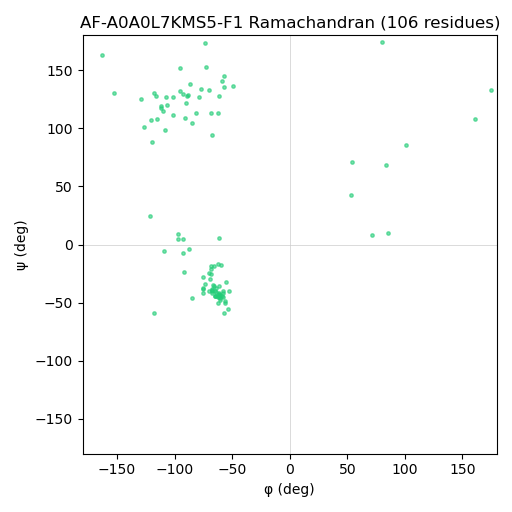974 1.464 2.168 1.00 87.62 88 HIS A O 1
ATOM 715 N N . LEU A 1 89 ? 13.149 1.800 1.758 1.00 87.94 89 LEU A N 1
ATOM 716 C CA . LEU A 1 89 ? 13.557 1.676 3.163 1.00 87.94 89 LEU A CA 1
ATOM 717 C C . LEU A 1 89 ? 13.017 2.815 4.045 1.00 87.94 89 LEU A C 1
ATOM 719 O O . LEU A 1 89 ? 12.695 2.574 5.211 1.00 87.94 89 LEU A O 1
ATOM 723 N N . GLU A 1 90 ? 12.922 4.033 3.506 1.00 89.38 90 GLU A N 1
ATOM 724 C CA . GLU A 1 90 ? 12.302 5.182 4.177 1.00 89.38 90 GLU A CA 1
ATOM 725 C C . GLU A 1 90 ? 10.816 4.903 4.450 1.00 89.38 90 GLU A C 1
ATOM 727 O O . GLU A 1 90 ? 10.377 4.987 5.596 1.00 89.38 90 GLU A O 1
ATOM 732 N N . GLU A 1 91 ? 10.061 4.459 3.442 1.00 88.06 91 GLU A N 1
ATOM 733 C CA . GLU A 1 91 ? 8.633 4.159 3.596 1.00 88.06 91 GLU A CA 1
ATOM 734 C C . GLU A 1 91 ? 8.362 2.992 4.545 1.00 88.06 91 GLU A C 1
ATOM 736 O O . GLU A 1 91 ? 7.468 3.069 5.390 1.00 88.06 91 GLU A O 1
ATOM 741 N N . ILE A 1 92 ? 9.170 1.928 4.491 1.00 86.69 92 ILE A N 1
ATOM 742 C CA . ILE A 1 92 ? 9.084 0.823 5.458 1.00 86.69 92 ILE A CA 1
ATOM 743 C C . ILE A 1 92 ? 9.284 1.351 6.884 1.00 86.69 92 ILE A C 1
ATOM 745 O O . ILE A 1 92 ? 8.561 0.962 7.808 1.00 86.69 92 ILE A O 1
ATOM 749 N N . ARG A 1 93 ? 10.243 2.264 7.082 1.00 84.75 93 ARG A N 1
ATOM 750 C CA . ARG A 1 93 ? 10.485 2.893 8.384 1.00 84.75 93 ARG A CA 1
ATOM 751 C C . ARG A 1 93 ? 9.291 3.748 8.820 1.00 84.75 93 ARG A C 1
ATOM 753 O O . ARG A 1 93 ? 8.885 3.630 9.975 1.00 84.75 93 ARG A O 1
ATOM 760 N N . CYS A 1 94 ? 8.712 4.549 7.926 1.00 82.94 94 CYS A N 1
ATOM 761 C CA . CYS A 1 94 ? 7.511 5.348 8.192 1.00 82.94 94 CYS A CA 1
ATOM 762 C C . CYS A 1 94 ? 6.307 4.470 8.573 1.00 82.94 94 CYS A C 1
ATOM 764 O O . CYS A 1 94 ? 5.608 4.751 9.555 1.00 82.94 94 CYS A O 1
ATOM 766 N N . CYS A 1 95 ? 6.105 3.361 7.855 1.00 80.94 95 CYS A N 1
ATOM 767 C CA . CYS A 1 95 ? 5.066 2.380 8.158 1.00 80.94 95 CYS A CA 1
ATOM 768 C C . CYS A 1 95 ? 5.259 1.780 9.554 1.00 80.94 95 CYS A C 1
ATOM 770 O O . CYS A 1 95 ? 4.315 1.746 10.337 1.00 80.94 95 CYS A O 1
ATOM 772 N N . AS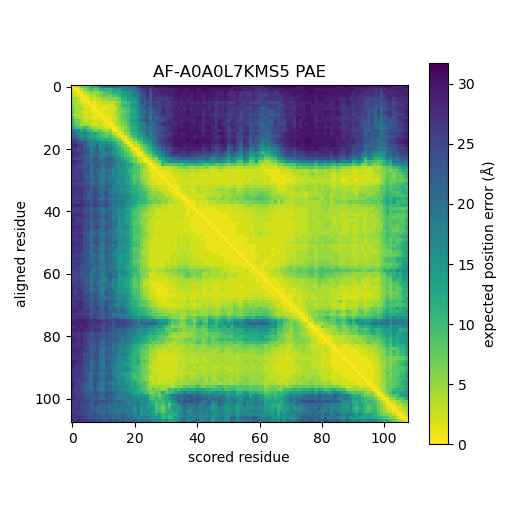N A 1 96 ? 6.485 1.384 9.908 1.00 77.88 96 ASN A N 1
ATOM 773 C CA . ASN A 1 96 ? 6.801 0.808 11.218 1.00 77.88 96 ASN A CA 1
ATOM 774 C C . ASN A 1 96 ? 6.694 1.811 12.384 1.00 77.88 96 ASN A C 1
ATOM 776 O O . ASN A 1 96 ? 6.482 1.413 13.524 1.00 77.88 96 ASN A O 1
ATOM 780 N N . GLN A 1 97 ? 6.855 3.113 12.134 1.00 75.94 97 GLN A N 1
ATOM 781 C CA . GLN A 1 97 ? 6.642 4.138 13.164 1.00 75.94 97 GLN A CA 1
ATOM 782 C C . GLN A 1 97 ? 5.154 4.351 13.466 1.00 75.94 97 GLN A C 1
ATOM 784 O O . GLN A 1 97 ? 4.792 4.635 14.607 1.00 75.94 97 GLN A O 1
ATOM 789 N N . SER A 1 98 ? 4.304 4.214 12.446 1.00 69.88 98 SER A N 1
ATOM 790 C CA . SER A 1 98 ? 2.856 4.434 12.548 1.00 69.88 98 SER A CA 1
ATOM 791 C C . SER A 1 98 ? 2.126 3.178 13.037 1.00 69.88 98 SER A C 1
ATOM 793 O O . SER A 1 98 ? 1.310 3.234 13.957 1.00 69.88 98 SER A O 1
ATOM 795 N N . SER A 1 99 ? 2.470 2.023 12.468 1.00 63.94 99 SER A N 1
ATOM 796 C CA . SER A 1 99 ? 1.967 0.716 12.875 1.00 63.94 99 SER A CA 1
ATOM 797 C C . SER A 1 99 ? 2.763 0.232 14.087 1.00 63.94 99 SER A C 1
ATOM 799 O O . SER A 1 99 ? 3.929 -0.117 13.959 1.00 63.94 99 SER A O 1
ATOM 801 N N . LYS A 1 100 ? 2.143 0.116 15.271 1.00 56.44 100 LYS A N 1
ATOM 802 C CA . LYS A 1 100 ? 2.790 -0.453 16.485 1.00 56.44 100 LYS A CA 1
ATOM 803 C C . LYS A 1 100 ? 3.233 -1.931 16.349 1.00 56.44 100 LYS A C 1
ATOM 805 O O . LYS A 1 100 ? 3.653 -2.533 17.333 1.00 56.44 100 LYS A O 1
ATOM 810 N N . ALA A 1 101 ? 3.103 -2.520 15.162 1.00 49.16 101 ALA A N 1
ATOM 811 C CA . ALA A 1 101 ? 3.616 -3.823 14.770 1.00 49.16 101 ALA A CA 1
ATOM 812 C C . ALA A 1 101 ? 3.864 -3.823 13.249 1.00 49.16 101 ALA A C 1
ATOM 814 O O . ALA A 1 101 ? 2.982 -3.432 12.484 1.00 49.16 101 ALA A O 1
ATOM 815 N N . GLY A 1 102 ? 5.051 -4.256 12.818 1.00 48.31 102 GLY A N 1
ATOM 816 C CA . GLY A 1 102 ? 5.358 -4.511 11.412 1.00 48.31 102 GLY A CA 1
ATOM 817 C C . GLY A 1 102 ? 5.001 -5.951 11.047 1.00 48.31 102 GLY A C 1
ATOM 818 O O . GLY A 1 102 ? 5.431 -6.880 11.728 1.00 48.31 102 GLY A O 1
ATOM 819 N N . TYR A 1 103 ? 4.232 -6.140 9.977 1.00 52.34 103 TYR A N 1
ATOM 820 C CA . TYR A 1 103 ? 3.912 -7.460 9.435 1.00 52.34 103 TYR A CA 1
ATOM 821 C C . TYR A 1 103 ? 4.497 -7.562 8.028 1.00 52.34 103 TYR A C 1
ATOM 823 O O . TYR A 1 103 ? 4.283 -6.678 7.203 1.00 52.34 103 TYR A O 1
ATOM 831 N N . PHE A 1 104 ? 5.258 -8.623 7.768 1.00 47.50 104 PHE A N 1
ATOM 832 C CA . PHE A 1 104 ? 5.836 -8.905 6.458 1.00 47.50 104 PHE A CA 1
ATOM 833 C C . PHE A 1 104 ? 5.069 -10.064 5.823 1.00 47.50 104 PHE A C 1
ATOM 835 O O . PHE A 1 104 ? 5.018 -11.155 6.391 1.00 47.50 104 PHE A O 1
ATOM 842 N N . LEU A 1 105 ? 4.465 -9.819 4.662 1.00 51.09 105 LEU A N 1
ATOM 843 C CA . LEU A 1 105 ? 3.826 -10.838 3.837 1.00 51.09 105 LEU A CA 1
ATOM 844 C C . LEU A 1 105 ? 4.656 -10.975 2.560 1.00 51.09 105 LEU A C 1
ATOM 846 O O . LEU A 1 105 ? 4.807 -10.007 1.821 1.00 51.09 105 LEU A O 1
ATOM 850 N N . ALA A 1 106 ? 5.202 -12.165 2.321 1.00 42.19 106 ALA A N 1
ATOM 851 C CA . ALA A 1 106 ? 5.868 -12.515 1.072 1.00 42.19 106 ALA A CA 1
ATOM 852 C C . ALA A 1 106 ? 5.117 -13.674 0.418 1.00 42.19 106 ALA A C 1
ATOM 854 O O . ALA A 1 106 ? 4.840 -14.676 1.080 1.00 42.19 106 ALA A O 1
ATOM 855 N N . SER A 1 107 ? 4.801 -13.538 -0.868 1.00 45.00 107 SER A N 1
ATOM 856 C CA . SER A 1 107 ? 4.357 -14.645 -1.714 1.00 45.00 107 SER A CA 1
ATOM 857 C C . SER A 1 107 ? 5.553 -15.208 -2.479 1.00 45.00 107 SER A C 1
ATOM 859 O O . SER A 1 107 ? 6.338 -14.442 -3.039 1.00 45.00 107 SER A O 1
ATOM 861 N N . SER A 1 108 ? 5.690 -16.533 -2.459 1.00 39.88 108 SER A N 1
ATOM 862 C CA . SER A 1 108 ? 6.696 -17.318 -3.187 1.00 39.88 108 SER A CA 1
ATOM 863 C C . SER A 1 108 ? 6.281 -17.609 -4.618 1.00 39.88 108 SER A C 1
ATOM 865 O O . SER A 1 108 ? 5.086 -17.954 -4.772 1.00 39.88 108 SER A O 1
#

Radius of gyration: 19.02 Å; Cα contacts (8 Å, |Δi|>4): 80; chains: 1; bounding box: 36×25×64 Å

Solvent-accessible surface area (backbone atoms only — not comparable to full-atom values): 6934 Å² total; per-residue (Å²): 134,81,78,79,55,68,68,60,55,30,50,77,69,76,53,76,90,81,81,92,73,84,84,67,70,44,54,40,49,45,74,57,85,74,59,69,81,87,40,46,66,60,50,47,45,42,62,73,48,50,43,56,50,51,30,65,73,29,47,93,71,44,34,46,64,43,78,47,51,87,62,69,97,57,95,71,76,72,84,82,44,74,70,53,58,56,55,55,54,51,49,52,50,55,26,46,72,60,9,97,63,79,83,88,88,84,88,132